Protein AF-A0A6B2UFM8-F1 (afdb_monomer)

Nearest PDB structures (foldseek):
  5or5-assembly1_A  TM=8.947E-01  e=9.496E-03  Escherichia coli K-12
  4lup-assembly2_C  TM=9.059E-01  e=2.295E-02  Escherichia coli
  2o7g-assembly1_A  TM=8.785E-01  e=3.769E-02  Mycobacterium tuberculosis H37Rv
  2mao-assembly1_A  TM=8.375E-01  e=2.295E-02  Escherichia coli DH1
  1or7-assembly3_B  TM=9.013E-01  e=4.966E-02  Escherichia coli

Structure (mmCIF, N/CA/C/O backbone):
data_AF-A0A6B2UFM8-F1
#
_entry.id   AF-A0A6B2UFM8-F1
#
loop_
_atom_site.group_PDB
_atom_site.id
_atom_site.type_symbol
_atom_site.label_atom_id
_atom_site.label_alt_id
_atom_site.label_comp_id
_atom_site.label_asym_id
_atom_site.label_entity_id
_atom_site.label_seq_id
_atom_site.pdbx_PDB_ins_code
_atom_site.Cartn_x
_atom_site.Cartn_y
_atom_site.Cartn_z
_atom_site.occupancy
_atom_site.B_iso_or_equiv
_atom_site.auth_seq_id
_atom_site.auth_comp_id
_atom_site.auth_asym_id
_atom_site.auth_atom_id
_atom_site.pdbx_PDB_model_num
ATOM 1 N N . MET A 1 1 ? 5.184 27.391 -40.761 1.00 40.03 1 MET A N 1
ATOM 2 C CA . MET A 1 1 ? 5.802 26.076 -41.014 1.00 40.03 1 MET A CA 1
ATOM 3 C C . MET A 1 1 ? 5.712 25.299 -39.711 1.00 40.03 1 MET A C 1
ATOM 5 O O . MET A 1 1 ? 6.249 25.765 -38.722 1.00 40.03 1 MET A O 1
ATOM 9 N N . THR A 1 2 ? 4.864 24.270 -39.735 1.00 47.47 2 THR A N 1
ATOM 10 C CA . THR A 1 2 ? 4.560 23.199 -38.765 1.00 47.47 2 THR A CA 1
ATOM 11 C C . THR A 1 2 ? 4.741 23.470 -37.266 1.00 47.47 2 THR A C 1
ATOM 13 O O . THR A 1 2 ? 5.837 23.387 -36.728 1.00 47.47 2 THR A O 1
ATOM 16 N N . VAL A 1 3 ? 3.609 23.696 -36.590 1.00 54.75 3 VAL A N 1
ATOM 17 C CA . VAL A 1 3 ? 3.446 23.382 -35.165 1.00 54.75 3 VAL A CA 1
ATOM 18 C C . VAL A 1 3 ? 3.496 21.862 -35.009 1.00 54.75 3 VAL A C 1
ATOM 20 O O . VAL A 1 3 ? 2.711 21.152 -35.638 1.00 54.75 3 VAL A O 1
ATOM 23 N N . GLU A 1 4 ? 4.436 21.349 -34.221 1.00 47.94 4 GLU A N 1
ATOM 24 C CA . GLU A 1 4 ? 4.405 19.945 -33.818 1.00 47.94 4 GLU A CA 1
ATOM 25 C C . GLU A 1 4 ? 3.215 19.740 -32.870 1.00 47.94 4 GLU A C 1
ATOM 27 O O . GLU A 1 4 ? 3.062 20.506 -31.913 1.00 47.94 4 GLU A O 1
ATOM 32 N N . PRO A 1 5 ? 2.330 18.760 -33.112 1.00 55.25 5 PRO A N 1
ATOM 33 C CA . PRO A 1 5 ? 1.299 18.446 -32.140 1.00 55.25 5 PRO A CA 1
ATOM 34 C C . PRO A 1 5 ? 1.965 17.826 -30.899 1.00 55.25 5 PRO A C 1
ATOM 36 O O . PRO A 1 5 ? 2.825 16.953 -31.054 1.00 55.25 5 PRO A O 1
ATOM 39 N N . PRO A 1 6 ? 1.566 18.190 -29.665 1.00 52.03 6 PRO A N 1
ATOM 40 C CA . PRO A 1 6 ? 1.902 17.388 -28.501 1.00 52.03 6 PRO A CA 1
ATOM 41 C C . PRO A 1 6 ? 1.181 16.048 -28.657 1.00 52.03 6 PRO A C 1
ATOM 43 O O . PRO A 1 6 ? -0.024 15.930 -28.432 1.00 52.03 6 PRO A O 1
ATOM 46 N N . GLY A 1 7 ? 1.917 15.039 -29.118 1.00 49.53 7 GLY A N 1
ATOM 47 C CA . GLY A 1 7 ? 1.444 13.668 -29.163 1.00 49.53 7 GLY A CA 1
ATOM 48 C C . GLY A 1 7 ? 1.155 13.198 -27.745 1.00 49.53 7 GLY A C 1
ATOM 49 O O . GLY A 1 7 ? 2.061 12.776 -27.031 1.00 49.53 7 GLY A O 1
ATOM 50 N N . VAL A 1 8 ? -0.116 13.284 -27.353 1.00 52.19 8 VAL A N 1
ATOM 51 C CA . VAL A 1 8 ? -0.754 12.422 -26.356 1.00 52.19 8 VAL A CA 1
ATOM 52 C C . VAL A 1 8 ? -0.179 11.015 -26.521 1.00 52.19 8 VAL A C 1
ATOM 54 O O . VAL A 1 8 ? -0.474 10.329 -27.495 1.00 52.19 8 VAL A O 1
ATOM 57 N N . ARG A 1 9 ? 0.670 10.589 -25.583 1.00 52.53 9 ARG A N 1
ATOM 58 C CA . ARG A 1 9 ? 1.048 9.175 -25.432 1.00 52.53 9 ARG A CA 1
ATOM 59 C C . ARG A 1 9 ? 0.176 8.454 -24.403 1.00 52.53 9 ARG A C 1
ATOM 61 O O . ARG A 1 9 ? 0.471 7.329 -24.031 1.00 52.53 9 ARG A O 1
ATOM 68 N N . THR A 1 10 ? -0.915 9.073 -23.963 1.00 55.03 10 THR A N 1
ATOM 69 C CA . THR A 1 10 ? -1.684 8.625 -22.793 1.00 55.03 10 THR A CA 1
ATOM 70 C C . THR A 1 10 ? -3.015 7.964 -23.145 1.00 55.03 10 THR A C 1
ATOM 72 O O . THR A 1 10 ? -4.009 8.193 -22.465 1.00 55.03 10 THR A O 1
ATOM 75 N N . ARG A 1 11 ? -3.093 7.205 -24.247 1.00 50.91 11 ARG A N 1
ATOM 76 C CA . ARG A 1 11 ? -4.334 6.474 -24.579 1.00 50.91 11 ARG A CA 1
ATOM 77 C C . ARG A 1 11 ? -4.184 4.997 -24.962 1.00 50.91 11 ARG A C 1
ATOM 79 O O . ARG A 1 11 ? -5.206 4.335 -25.038 1.00 50.91 11 ARG A O 1
ATOM 86 N N . ASP A 1 12 ? -2.965 4.465 -25.106 1.00 41.38 12 ASP A N 1
ATOM 87 C CA . ASP A 1 12 ? -2.734 3.045 -25.461 1.00 41.38 12 ASP A CA 1
ATOM 88 C C . ASP A 1 12 ? -1.780 2.285 -24.512 1.00 41.38 12 ASP A C 1
ATOM 90 O O . ASP A 1 12 ? -1.623 1.073 -24.640 1.00 41.38 12 ASP A O 1
ATOM 94 N N . ALA A 1 13 ? -1.158 2.952 -23.528 1.00 45.75 13 ALA A N 1
ATOM 95 C CA . ALA A 1 13 ? -0.370 2.271 -22.487 1.00 45.75 13 ALA A CA 1
ATOM 96 C C . ALA A 1 13 ? -1.259 1.618 -21.403 1.00 45.75 13 ALA A C 1
ATOM 98 O O . ALA A 1 13 ? -0.808 0.727 -20.690 1.00 45.75 13 ALA A O 1
ATOM 99 N N . ASP A 1 14 ? -2.535 2.018 -21.336 1.00 44.75 14 ASP A N 1
ATOM 100 C CA . ASP A 1 14 ? -3.575 1.551 -20.408 1.00 44.75 14 ASP A CA 1
ATOM 101 C C . ASP A 1 14 ? -4.260 0.253 -20.865 1.00 44.75 14 ASP A C 1
ATOM 103 O O . ASP A 1 14 ? -5.472 0.065 -20.745 1.00 44.75 14 ASP A O 1
ATOM 107 N N . ARG A 1 15 ? -3.479 -0.716 -21.339 1.00 54.88 15 ARG A N 1
ATOM 108 C CA . ARG A 1 15 ? -3.833 -2.105 -21.034 1.00 54.88 15 ARG A CA 1
ATOM 109 C C . ARG A 1 15 ? -3.414 -2.286 -19.575 1.00 54.88 15 ARG A C 1
ATOM 111 O O . ARG A 1 15 ? -2.269 -2.647 -19.344 1.00 54.88 15 ARG A O 1
ATOM 118 N N . GLU A 1 16 ? -4.294 -1.878 -18.650 1.00 70.25 16 GLU A N 1
ATOM 119 C CA . GLU A 1 16 ? -4.056 -1.680 -17.205 1.00 70.25 16 GLU A CA 1
ATOM 120 C C . GLU A 1 16 ? -2.852 -2.481 -16.686 1.00 70.25 16 GLU A C 1
ATOM 122 O O . GLU A 1 16 ? -2.930 -3.701 -16.530 1.00 70.25 16 GLU A O 1
ATOM 127 N N . GLU A 1 17 ? -1.719 -1.798 -16.470 1.00 87.38 17 GLU A N 1
ATOM 128 C CA . GLU A 1 17 ? -0.506 -2.423 -15.938 1.00 87.38 17 GLU A CA 1
ATOM 129 C C . GLU A 1 17 ? -0.869 -3.144 -14.637 1.00 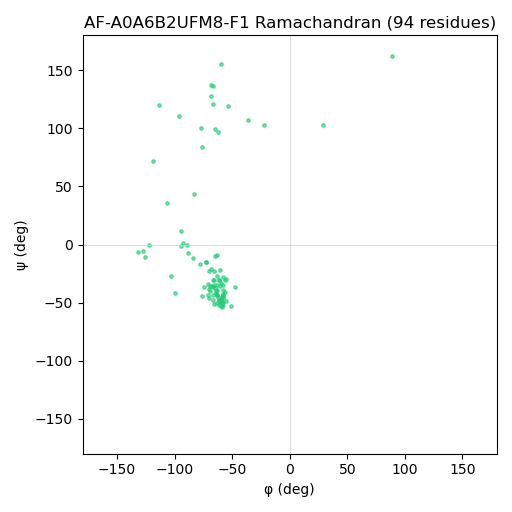87.38 17 GLU A C 1
ATOM 131 O O . GLU A 1 17 ? -1.363 -2.525 -13.683 1.00 87.38 17 GLU A O 1
ATOM 136 N N . THR A 1 18 ? -0.667 -4.461 -14.620 1.00 96.19 18 THR A N 1
ATOM 137 C CA . THR A 1 18 ? -0.974 -5.292 -13.456 1.00 96.19 18 THR A CA 1
ATOM 138 C C . THR A 1 18 ? -0.167 -4.825 -12.255 1.00 96.19 18 THR A C 1
ATOM 140 O O . THR A 1 18 ? 0.921 -4.261 -12.393 1.00 96.19 18 THR A O 1
ATOM 143 N N . ASP A 1 19 ? -0.659 -5.101 -11.055 1.00 97.88 19 ASP A N 1
ATOM 144 C CA . ASP A 1 19 ? 0.074 -4.737 -9.847 1.00 97.88 19 ASP A CA 1
ATOM 145 C C . ASP A 1 19 ? 1.450 -5.410 -9.795 1.00 97.88 19 ASP A C 1
ATOM 147 O O . ASP A 1 19 ? 2.408 -4.806 -9.321 1.00 97.88 19 ASP A O 1
ATOM 151 N N . ALA A 1 20 ? 1.574 -6.629 -10.337 1.00 98.19 20 ALA A N 1
ATOM 152 C CA . ALA A 1 20 ? 2.857 -7.315 -10.476 1.00 98.19 20 ALA A CA 1
ATOM 153 C C . ALA A 1 20 ? 3.865 -6.511 -11.301 1.00 98.19 20 ALA A C 1
ATOM 155 O O . ALA A 1 20 ? 5.011 -6.377 -10.883 1.00 98.19 20 ALA A O 1
ATOM 156 N N . GLN A 1 21 ? 3.443 -5.964 -12.443 1.00 98.19 21 GLN A N 1
ATOM 157 C CA . GLN A 1 21 ? 4.304 -5.168 -13.320 1.00 98.19 21 GLN A CA 1
ATOM 158 C C . GLN A 1 21 ? 4.728 -3.860 -12.647 1.00 98.19 21 GLN A C 1
ATOM 160 O O . GLN A 1 21 ? 5.912 -3.521 -12.661 1.00 98.19 21 GLN A O 1
ATOM 165 N N . VAL A 1 22 ? 3.798 -3.174 -11.973 1.00 98.12 22 VAL A N 1
ATOM 166 C CA . VAL A 1 22 ? 4.132 -1.983 -11.179 1.00 98.12 22 VAL A CA 1
ATOM 167 C C . VAL A 1 22 ? 5.140 -2.336 -10.078 1.00 98.12 22 VAL A C 1
ATOM 169 O O . VAL A 1 22 ? 6.148 -1.650 -9.903 1.00 98.12 22 VAL A O 1
ATOM 172 N N . ILE A 1 23 ? 4.903 -3.426 -9.342 1.00 98.44 23 ILE A N 1
ATOM 173 C CA . ILE A 1 23 ? 5.781 -3.881 -8.258 1.00 98.44 23 ILE A CA 1
ATOM 174 C C . ILE A 1 23 ? 7.165 -4.259 -8.790 1.00 98.44 23 ILE A C 1
ATOM 176 O O . 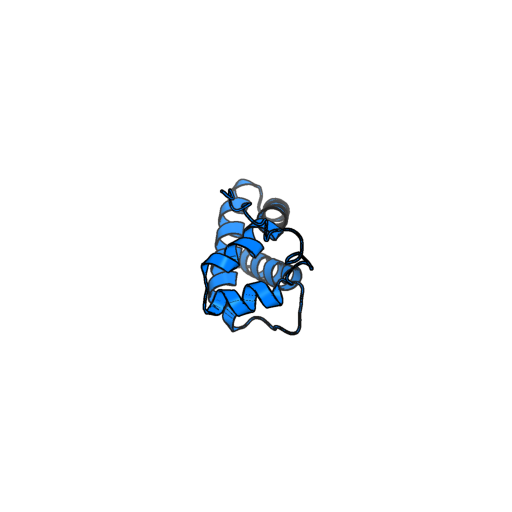ILE A 1 23 ? 8.163 -3.890 -8.170 1.00 98.44 23 ILE A O 1
ATOM 180 N N . GLU A 1 24 ? 7.241 -4.969 -9.915 1.00 98.50 24 GLU A N 1
ATOM 181 C CA . GLU A 1 24 ? 8.499 -5.340 -10.559 1.00 98.50 24 GLU A CA 1
ATOM 182 C C . GLU A 1 24 ? 9.318 -4.104 -10.913 1.00 98.50 24 GLU A C 1
ATOM 184 O O . GLU A 1 24 ? 10.451 -3.981 -10.452 1.00 98.50 24 GLU A O 1
ATOM 189 N N . ARG A 1 25 ? 8.727 -3.156 -11.645 1.00 98.19 25 ARG A N 1
ATOM 190 C CA . ARG A 1 25 ? 9.422 -1.934 -12.063 1.00 98.19 25 ARG A CA 1
ATOM 191 C C . ARG A 1 25 ? 9.792 -1.046 -10.883 1.00 98.19 25 ARG A C 1
ATOM 193 O O . ARG A 1 25 ? 10.879 -0.479 -10.860 1.00 98.19 25 ARG A O 1
ATOM 200 N N . SER A 1 26 ? 8.956 -1.009 -9.842 1.00 98.38 26 SER A N 1
ATOM 201 C CA . SER A 1 26 ? 9.237 -0.236 -8.626 1.00 98.38 26 SER A CA 1
ATOM 202 C C . SER A 1 26 ? 10.471 -0.695 -7.838 1.00 98.38 26 SER A C 1
ATOM 204 O O . SER A 1 26 ? 10.891 -0.043 -6.877 1.00 98.38 26 SER A O 1
ATOM 206 N N . ARG A 1 27 ? 11.068 -1.837 -8.197 1.00 98.06 27 ARG A N 1
ATOM 207 C CA . ARG A 1 27 ? 12.358 -2.275 -7.649 1.00 98.06 27 ARG A C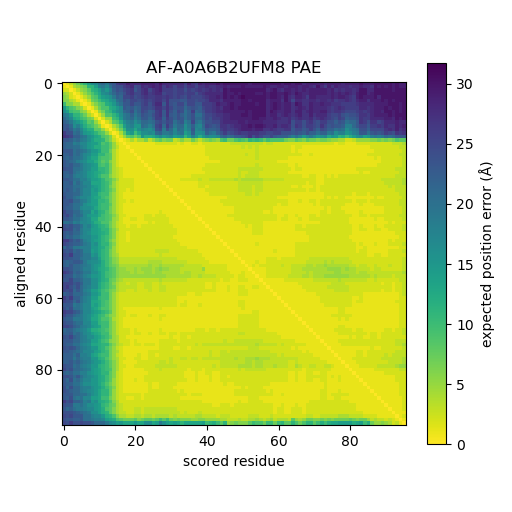A 1
ATOM 208 C C . ARG A 1 27 ? 13.477 -1.314 -8.044 1.00 98.06 27 ARG A C 1
ATOM 210 O O . ARG A 1 27 ? 14.267 -0.966 -7.169 1.00 98.06 27 ARG A O 1
ATOM 217 N N . ASP A 1 28 ? 13.463 -0.858 -9.294 1.00 98.31 28 ASP A N 1
ATOM 218 C CA . ASP A 1 28 ? 14.454 0.052 -9.879 1.00 98.31 28 ASP A CA 1
ATOM 219 C C . ASP A 1 28 ? 13.936 1.497 -9.999 1.00 98.31 28 ASP A C 1
ATOM 221 O O . ASP A 1 28 ? 14.724 2.436 -9.917 1.00 98.31 28 ASP A O 1
ATOM 225 N N . GLU A 1 29 ? 12.616 1.678 -10.116 1.00 98.25 29 GLU A N 1
ATOM 226 C CA . GLU A 1 29 ? 11.911 2.969 -10.208 1.00 98.25 29 GLU A CA 1
ATOM 227 C C . GLU A 1 29 ? 10.937 3.147 -9.011 1.00 98.25 29 GLU A C 1
ATOM 229 O O . GLU A 1 29 ? 9.719 3.002 -9.175 1.00 98.25 29 GLU A O 1
ATOM 234 N N . PRO A 1 30 ? 11.425 3.389 -7.774 1.00 97.94 30 PRO A N 1
ATOM 235 C CA . PRO A 1 30 ? 10.622 3.395 -6.544 1.00 97.94 30 PRO A CA 1
ATOM 236 C C . PRO A 1 30 ? 9.307 4.180 -6.587 1.00 97.94 30 PRO A C 1
ATOM 238 O O . PRO A 1 30 ? 8.315 3.759 -5.991 1.00 97.94 30 PRO A O 1
ATOM 241 N N . GLU A 1 31 ? 9.297 5.309 -7.287 1.00 97.75 31 GLU A N 1
ATOM 242 C CA . GLU A 1 31 ? 8.151 6.194 -7.474 1.00 97.75 31 GLU A CA 1
ATOM 243 C C . GLU A 1 31 ? 6.946 5.500 -8.120 1.00 97.75 31 GLU A C 1
ATOM 245 O O . GLU A 1 31 ? 5.808 5.857 -7.820 1.00 97.75 31 GLU A O 1
ATOM 250 N N . LEU A 1 32 ? 7.161 4.460 -8.934 1.00 97.69 32 LEU A N 1
ATOM 251 C CA . LEU A 1 32 ? 6.073 3.713 -9.570 1.00 97.69 32 LEU A CA 1
ATOM 252 C C . LEU A 1 32 ? 5.207 2.968 -8.555 1.00 97.69 32 LEU A C 1
ATOM 254 O O . LEU A 1 32 ? 4.031 2.720 -8.814 1.00 97.69 32 LEU A O 1
ATOM 258 N N . PHE A 1 33 ? 5.739 2.670 -7.365 1.00 98.38 33 PHE A N 1
ATOM 259 C CA . PHE A 1 33 ? 4.955 2.060 -6.293 1.00 98.38 33 PHE A CA 1
ATOM 260 C C . PHE A 1 33 ? 3.770 2.939 -5.854 1.00 98.38 33 PHE A C 1
ATOM 262 O O . PHE A 1 33 ? 2.790 2.411 -5.328 1.00 98.38 33 PHE A O 1
ATOM 269 N N . ALA A 1 34 ? 3.810 4.256 -6.102 1.00 97.25 34 ALA A N 1
ATOM 270 C CA . ALA A 1 34 ? 2.702 5.163 -5.803 1.00 97.25 34 ALA A CA 1
ATOM 271 C C . ALA A 1 34 ? 1.389 4.737 -6.484 1.00 97.25 34 ALA A C 1
ATOM 273 O O . ALA A 1 34 ? 0.327 4.885 -5.887 1.00 97.25 34 ALA A O 1
ATOM 274 N N . ALA A 1 35 ? 1.448 4.085 -7.652 1.00 97.25 35 ALA A N 1
ATOM 275 C CA . ALA A 1 35 ? 0.247 3.569 -8.305 1.00 97.25 35 ALA A CA 1
ATOM 276 C C . ALA A 1 35 ? -0.487 2.512 -7.452 1.00 97.25 35 ALA A C 1
ATOM 278 O O . ALA A 1 35 ? -1.714 2.440 -7.496 1.00 97.25 35 ALA A O 1
ATOM 279 N N . LEU A 1 36 ? 0.217 1.722 -6.627 1.00 97.94 36 LEU A N 1
ATOM 280 C CA . LEU A 1 36 ? -0.432 0.811 -5.670 1.00 97.94 36 LEU A CA 1
ATOM 281 C C . LEU A 1 36 ? -1.111 1.577 -4.539 1.00 97.94 36 LEU A C 1
ATOM 283 O O . LEU A 1 36 ? -2.179 1.170 -4.081 1.00 97.94 36 LEU A O 1
ATOM 287 N N . PHE A 1 37 ? -0.489 2.661 -4.073 1.00 97.69 37 PHE A N 1
ATOM 288 C CA . PHE A 1 37 ? -1.090 3.522 -3.064 1.00 97.69 37 PHE A CA 1
ATOM 289 C C . PHE A 1 37 ? -2.394 4.121 -3.595 1.00 97.69 37 PHE A C 1
ATOM 291 O O . PHE A 1 37 ? -3.442 3.908 -2.990 1.00 97.69 37 PHE A O 1
ATOM 298 N N . ASP A 1 38 ? -2.362 4.743 -4.774 1.00 97.00 38 ASP A N 1
ATOM 299 C CA . ASP A 1 38 ? -3.539 5.347 -5.405 1.00 97.00 38 ASP A CA 1
ATOM 300 C C . ASP A 1 38 ? -4.671 4.328 -5.628 1.00 97.00 38 ASP A C 1
ATOM 302 O O . ASP A 1 38 ? -5.843 4.625 -5.389 1.00 97.00 38 ASP A O 1
ATOM 306 N N . ARG A 1 39 ? -4.334 3.093 -6.029 1.00 97.44 39 ARG A N 1
ATOM 307 C CA . ARG A 1 39 ? -5.314 2.011 -6.243 1.00 97.44 39 ARG A CA 1
ATOM 308 C C . ARG A 1 39 ? -5.946 1.494 -4.945 1.00 97.44 39 ARG A C 1
ATOM 310 O O . ARG A 1 39 ? -7.114 1.100 -4.956 1.00 97.44 39 ARG A O 1
ATOM 317 N N . TYR A 1 40 ? -5.198 1.441 -3.837 1.00 98.44 40 TYR A N 1
ATOM 318 C CA . TYR A 1 40 ? -5.590 0.637 -2.668 1.00 98.44 40 TYR A CA 1
ATOM 319 C C . TYR A 1 40 ? -5.673 1.372 -1.326 1.00 98.44 40 TYR A C 1
ATOM 321 O O . TYR A 1 40 ? -6.227 0.786 -0.389 1.00 98.44 40 TYR A O 1
ATOM 329 N N . ALA A 1 41 ? -5.196 2.615 -1.208 1.00 97.81 41 ALA A N 1
ATOM 330 C CA . ALA A 1 41 ? -5.192 3.384 0.042 1.00 97.81 41 ALA A CA 1
ATOM 331 C C . ALA A 1 41 ? -6.574 3.402 0.708 1.00 97.81 41 ALA A C 1
ATOM 333 O O . ALA A 1 41 ? -6.741 2.922 1.829 1.00 97.81 41 ALA A O 1
ATOM 334 N N . ASP A 1 42 ? -7.601 3.793 -0.043 1.00 98.25 42 ASP A N 1
ATOM 335 C CA . ASP A 1 42 ? -8.994 3.801 0.406 1.00 98.25 42 ASP A CA 1
ATOM 336 C C . ASP A 1 42 ? -9.490 2.433 0.895 1.00 98.25 42 ASP A C 1
ATOM 338 O O . ASP A 1 42 ? -10.250 2.327 1.862 1.00 98.25 42 ASP A O 1
ATOM 342 N N . ALA A 1 43 ? -9.122 1.355 0.201 1.00 98.38 43 ALA A N 1
ATOM 343 C CA . ALA A 1 43 ? -9.571 0.011 0.543 1.00 98.38 43 ALA A CA 1
ATOM 344 C C . ALA A 1 43 ? -8.919 -0.483 1.841 1.00 98.38 43 ALA A C 1
ATOM 346 O O . ALA A 1 43 ? -9.618 -1.035 2.697 1.00 98.38 43 ALA A O 1
ATOM 347 N N . VAL A 1 44 ? -7.615 -0.245 1.996 1.00 98.44 44 VAL A N 1
ATOM 348 C CA . VAL A 1 44 ? -6.840 -0.577 3.197 1.00 98.44 44 VAL A CA 1
ATOM 349 C C . VAL A 1 44 ? -7.306 0.267 4.383 1.00 98.44 44 VAL A C 1
ATOM 351 O O . VAL A 1 44 ? -7.638 -0.293 5.426 1.00 98.44 44 VAL A O 1
ATOM 354 N N . HIS A 1 45 ? -7.447 1.583 4.210 1.00 98.56 45 HIS A N 1
ATOM 355 C CA . HIS A 1 45 ? -7.942 2.489 5.246 1.00 98.56 45 HIS A CA 1
ATOM 356 C C . HIS A 1 45 ? -9.337 2.080 5.733 1.00 98.56 45 HIS A C 1
ATOM 358 O O . HIS A 1 45 ? -9.571 1.891 6.925 1.00 98.56 45 HIS A O 1
ATOM 364 N N . ARG A 1 46 ? -10.281 1.833 4.812 1.00 98.25 46 ARG A N 1
ATOM 365 C CA . ARG A 1 46 ? -11.635 1.373 5.168 1.00 98.25 46 ARG A CA 1
ATOM 366 C C . ARG A 1 46 ? -11.651 0.002 5.847 1.00 98.25 46 ARG A C 1
ATOM 368 O O . ARG A 1 46 ? -12.610 -0.316 6.552 1.00 98.25 46 ARG A O 1
ATOM 375 N N . TYR A 1 47 ? -10.668 -0.853 5.589 1.00 97.75 47 TYR A N 1
ATOM 376 C CA . TYR A 1 47 ? -10.530 -2.140 6.268 1.00 97.75 47 TYR A CA 1
ATOM 377 C C . TYR A 1 47 ? -9.983 -1.971 7.687 1.00 97.75 47 TYR A C 1
ATOM 379 O O . TYR A 1 47 ? -10.537 -2.557 8.620 1.00 97.75 47 TYR A O 1
ATOM 387 N N . ALA A 1 48 ? -8.955 -1.137 7.840 1.00 97.50 48 ALA A N 1
ATOM 388 C CA . ALA A 1 48 ? -8.362 -0.758 9.115 1.00 97.50 48 ALA A CA 1
ATOM 389 C C . ALA A 1 48 ? -9.392 -0.092 10.039 1.00 97.50 48 ALA A C 1
ATOM 391 O O . ALA A 1 48 ? 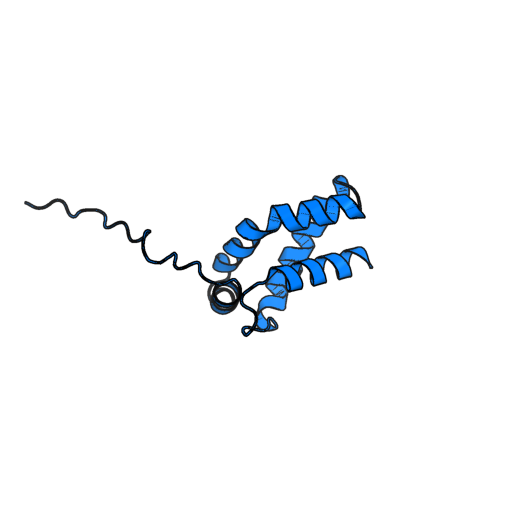-9.614 -0.562 11.153 1.00 97.50 48 ALA A O 1
ATOM 392 N N . ALA A 1 49 ? -10.122 0.905 9.529 1.00 97.94 49 ALA A N 1
ATOM 393 C CA . ALA A 1 49 ? -11.144 1.634 10.278 1.00 97.94 49 ALA A CA 1
ATOM 394 C C . ALA A 1 49 ? -12.252 0.724 10.821 1.00 97.94 49 ALA A C 1
ATOM 396 O O . ALA A 1 49 ? -12.754 0.934 11.922 1.00 97.94 49 ALA A O 1
ATOM 397 N N . ARG A 1 50 ? -12.613 -0.332 10.079 1.00 97.25 50 ARG A N 1
ATOM 398 C CA . ARG A 1 50 ? -13.595 -1.329 10.536 1.00 97.25 50 ARG A CA 1
ATOM 399 C C . ARG A 1 50 ? -13.087 -2.217 11.671 1.00 97.25 50 ARG A C 1
ATOM 401 O O . ARG A 1 50 ? -13.907 -2.824 12.348 1.00 97.25 50 ARG A O 1
ATOM 408 N N . ARG A 1 51 ? -11.770 -2.356 11.834 1.00 95.50 51 ARG A N 1
ATOM 409 C CA . ARG A 1 51 ? -11.149 -3.246 12.827 1.00 95.50 51 ARG A CA 1
ATOM 410 C C . ARG A 1 51 ? -10.700 -2.516 14.081 1.00 95.50 51 ARG A C 1
ATOM 412 O O . ARG A 1 51 ? -10.891 -3.048 15.165 1.00 95.50 51 ARG A O 1
ATOM 419 N N . LEU A 1 52 ? -10.114 -1.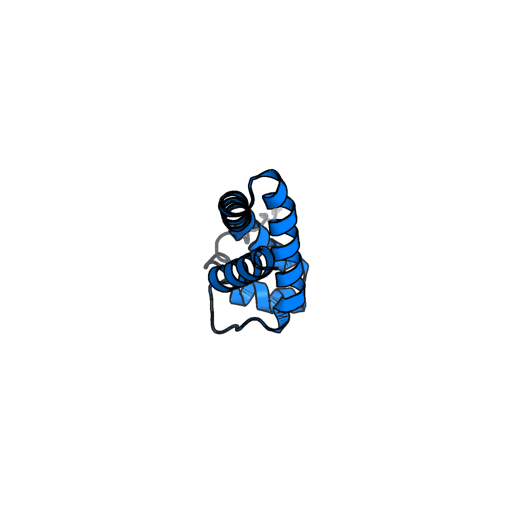333 13.921 1.00 95.44 52 LEU A N 1
ATOM 420 C CA . LEU A 1 52 ? -9.465 -0.590 15.005 1.00 95.44 52 LEU A CA 1
ATOM 421 C C . LEU A 1 52 ? -10.050 0.814 15.222 1.00 95.44 52 LEU A C 1
ATOM 423 O O . LEU A 1 52 ? -9.616 1.520 16.122 1.00 95.44 52 LEU A O 1
ATOM 427 N N . GLY A 1 53 ? -11.044 1.216 14.425 1.00 96.00 53 GLY A N 1
ATOM 428 C CA . GLY A 1 53 ? -11.596 2.569 14.443 1.00 96.00 53 GLY A CA 1
ATOM 429 C C . GLY A 1 53 ? -10.857 3.533 13.504 1.00 96.00 53 GLY A C 1
ATOM 430 O O . GLY A 1 53 ? -9.755 3.236 13.041 1.00 96.00 53 GLY A O 1
ATOM 431 N N . PRO A 1 54 ? -11.481 4.677 13.166 1.00 94.44 54 PRO A N 1
ATOM 432 C CA . PRO A 1 54 ? -10.949 5.627 12.186 1.00 94.44 54 PRO A CA 1
ATOM 433 C C . PRO A 1 54 ? -9.649 6.300 12.641 1.00 94.44 54 PRO A C 1
ATOM 435 O O . PRO A 1 54 ? -8.812 6.602 11.803 1.00 94.44 54 PRO A O 1
ATOM 438 N N . GLU A 1 55 ? -9.461 6.486 13.948 1.00 94.75 55 GLU A N 1
ATOM 439 C CA . GLU A 1 55 ? -8.282 7.146 14.528 1.00 94.75 55 GLU A CA 1
ATOM 440 C C . GLU A 1 55 ? -6.989 6.366 14.251 1.00 94.75 55 GLU A C 1
ATOM 442 O O . GLU A 1 55 ? -5.974 6.961 13.921 1.00 94.75 55 GLU A O 1
ATOM 447 N N . ALA A 1 56 ? -7.036 5.031 14.311 1.00 95.38 56 ALA A N 1
ATOM 448 C CA . ALA A 1 56 ? -5.882 4.168 14.042 1.00 95.38 56 ALA A CA 1
ATOM 449 C C . ALA A 1 56 ? -5.732 3.791 12.554 1.00 95.38 56 ALA A C 1
ATOM 451 O O . ALA A 1 56 ? -4.774 3.120 12.167 1.00 95.38 56 ALA A O 1
ATOM 452 N N . ALA A 1 57 ? -6.706 4.144 11.710 1.00 97.50 57 ALA A N 1
ATOM 453 C CA . ALA A 1 57 ? -6.777 3.642 10.342 1.00 97.50 57 ALA A CA 1
ATOM 454 C C . ALA A 1 57 ? -5.747 4.285 9.408 1.00 97.50 57 ALA A C 1
ATOM 456 O O . ALA A 1 57 ? -5.218 3.602 8.528 1.00 97.50 57 ALA A O 1
ATOM 457 N N . GLU A 1 58 ? -5.471 5.574 9.600 1.00 96.94 58 GLU A N 1
ATOM 458 C CA . GLU A 1 58 ? -4.495 6.329 8.813 1.00 96.94 58 GLU A CA 1
ATOM 459 C C . GLU A 1 58 ? -3.075 5.804 9.047 1.00 96.94 58 GLU A C 1
ATOM 461 O O . GLU A 1 58 ? -2.406 5.400 8.092 1.00 96.94 58 GLU A O 1
ATOM 466 N N . ASP A 1 59 ? -2.672 5.688 10.314 1.00 97.12 59 ASP A N 1
ATOM 467 C CA . ASP A 1 59 ? -1.366 5.149 10.703 1.00 97.12 59 ASP A CA 1
ATOM 468 C C . ASP A 1 59 ? -1.175 3.715 10.198 1.00 97.12 59 ASP A C 1
ATOM 470 O O . ASP A 1 59 ? -0.154 3.384 9.592 1.00 97.12 59 ASP A O 1
ATOM 474 N N . LEU A 1 60 ? -2.190 2.859 10.362 1.00 98.00 60 LEU A N 1
ATOM 475 C CA . LEU A 1 60 ? -2.106 1.469 9.921 1.00 98.00 60 LEU A CA 1
ATOM 476 C C . LEU A 1 60 ? -2.038 1.339 8.392 1.00 98.00 60 LEU A C 1
ATOM 478 O O . LEU A 1 60 ? -1.365 0.446 7.862 1.00 98.00 60 LEU A O 1
ATOM 482 N N . MET A 1 61 ? -2.740 2.207 7.662 1.00 98.31 61 MET A N 1
ATOM 483 C CA . MET A 1 61 ? -2.622 2.283 6.209 1.00 98.31 61 MET A CA 1
ATOM 484 C C . MET A 1 61 ? -1.196 2.687 5.820 1.00 98.31 61 MET A C 1
ATOM 486 O O . MET A 1 61 ? -0.574 1.989 5.015 1.00 98.31 61 MET A O 1
ATOM 490 N N . ALA A 1 62 ? -0.654 3.753 6.414 1.00 98.25 62 ALA A N 1
ATOM 491 C CA . ALA A 1 62 ? 0.706 4.210 6.143 1.00 98.25 62 ALA A CA 1
ATOM 492 C C . ALA A 1 62 ? 1.748 3.114 6.437 1.00 98.25 62 ALA A C 1
ATOM 494 O O . ALA A 1 62 ? 2.631 2.850 5.612 1.00 98.25 62 ALA A O 1
ATOM 495 N N . GLU A 1 63 ? 1.611 2.403 7.559 1.00 98.50 63 GLU A N 1
ATOM 496 C CA . GLU A 1 63 ? 2.493 1.290 7.918 1.00 98.50 63 GLU A CA 1
ATOM 497 C C . GLU A 1 63 ? 2.337 0.096 6.964 1.00 98.50 63 GLU A C 1
ATOM 499 O O . GLU A 1 63 ? 3.332 -0.539 6.596 1.00 98.50 63 GLU A O 1
ATOM 504 N N . THR A 1 64 ? 1.117 -0.185 6.492 1.00 98.69 64 THR A N 1
ATOM 505 C CA . THR A 1 64 ? 0.868 -1.221 5.478 1.00 98.69 64 THR A CA 1
ATOM 506 C C . THR A 1 64 ? 1.661 -0.928 4.207 1.00 98.69 64 THR A C 1
ATOM 508 O O . THR A 1 64 ? 2.401 -1.796 3.742 1.00 98.69 64 THR A O 1
ATOM 511 N N . PHE A 1 65 ? 1.546 0.283 3.652 1.00 98.69 65 PHE A N 1
ATOM 512 C CA . PHE A 1 65 ? 2.242 0.635 2.410 1.00 98.69 65 PHE A CA 1
ATOM 513 C C . PHE A 1 65 ? 3.751 0.773 2.600 1.00 98.69 65 PHE A C 1
ATOM 515 O O . PHE A 1 65 ? 4.503 0.347 1.726 1.00 98.69 65 PHE A O 1
ATOM 522 N N . THR A 1 66 ? 4.208 1.253 3.758 1.00 98.75 66 THR A N 1
ATOM 523 C CA . THR A 1 66 ?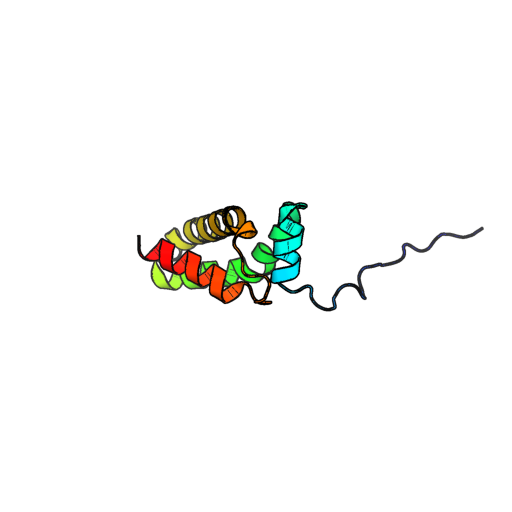 5.638 1.265 4.106 1.00 98.75 66 THR A CA 1
ATOM 524 C C . THR A 1 66 ? 6.200 -0.157 4.142 1.00 98.75 66 THR A C 1
ATOM 526 O O . THR A 1 66 ? 7.226 -0.451 3.524 1.00 98.75 66 THR A O 1
ATOM 529 N N . THR A 1 67 ? 5.496 -1.076 4.808 1.00 98.69 67 THR A N 1
ATOM 530 C CA . THR A 1 67 ? 5.875 -2.492 4.891 1.00 98.69 67 THR A CA 1
ATOM 531 C C . THR A 1 67 ? 5.858 -3.154 3.515 1.00 98.69 67 THR A C 1
ATOM 533 O O . THR A 1 67 ? 6.775 -3.901 3.171 1.00 98.69 67 THR A O 1
ATOM 536 N N . ALA A 1 68 ? 4.828 -2.883 2.712 1.00 98.62 68 ALA A N 1
ATOM 537 C CA . ALA A 1 68 ? 4.707 -3.400 1.357 1.00 98.62 68 ALA A CA 1
ATOM 538 C C . ALA A 1 68 ? 5.865 -2.907 0.478 1.00 98.62 68 ALA A C 1
ATOM 540 O O . ALA A 1 68 ? 6.558 -3.719 -0.133 1.00 98.62 68 ALA A O 1
ATOM 541 N N . PHE A 1 69 ? 6.163 -1.608 0.499 1.00 98.69 69 PHE A N 1
ATOM 542 C CA . PHE A 1 69 ? 7.273 -1.028 -0.250 1.00 98.69 69 PHE A CA 1
ATOM 543 C C . PHE A 1 69 ? 8.620 -1.666 0.124 1.00 98.69 69 PHE A C 1
ATOM 545 O O . PHE A 1 69 ? 9.390 -2.049 -0.758 1.00 98.69 69 PHE A O 1
ATOM 552 N N . GLN A 1 70 ? 8.896 -1.865 1.416 1.00 98.56 70 GLN A N 1
ATOM 553 C CA . GLN A 1 70 ? 10.114 -2.546 1.878 1.00 98.56 70 GLN A CA 1
ATOM 554 C C . GLN A 1 70 ? 10.186 -4.008 1.411 1.00 98.56 70 GLN A C 1
ATOM 556 O O . GLN A 1 70 ? 11.262 -4.523 1.113 1.00 98.56 70 GLN A O 1
ATOM 561 N N . ARG A 1 71 ? 9.037 -4.687 1.325 1.00 98.31 71 ARG A N 1
ATOM 562 C CA . ARG A 1 71 ? 8.934 -6.106 0.954 1.00 98.31 71 ARG A CA 1
ATOM 563 C C . ARG A 1 71 ? 8.706 -6.347 -0.537 1.00 98.31 71 ARG A C 1
ATOM 565 O O . ARG A 1 71 ? 8.621 -7.508 -0.932 1.00 98.31 71 ARG A O 1
ATOM 572 N N . ARG A 1 72 ? 8.646 -5.314 -1.380 1.00 98.44 72 ARG A N 1
ATOM 573 C CA . ARG A 1 72 ? 8.312 -5.426 -2.817 1.00 98.44 72 ARG A CA 1
ATOM 574 C C . ARG A 1 72 ? 9.206 -6.396 -3.606 1.00 98.44 72 ARG A C 1
ATOM 576 O O . ARG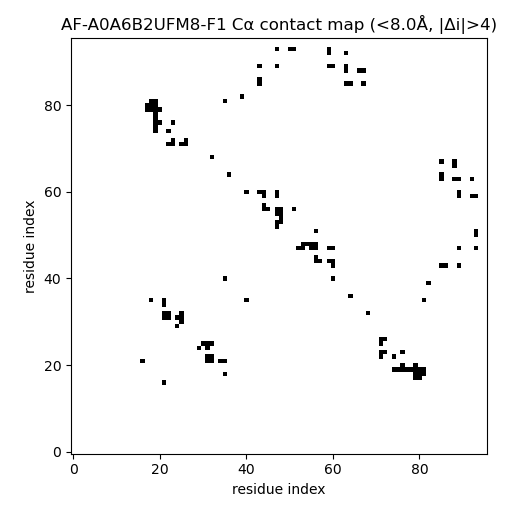 A 1 72 ? 8.746 -7.063 -4.530 1.00 98.44 72 ARG A O 1
ATOM 583 N N . HIS A 1 73 ? 10.464 -6.568 -3.194 1.00 98.12 73 HIS A N 1
ATOM 584 C CA . HIS A 1 73 ? 11.378 -7.552 -3.793 1.00 98.12 73 HIS A CA 1
ATOM 585 C C . HIS A 1 73 ? 10.979 -9.014 -3.521 1.00 98.12 73 HIS A C 1
ATOM 587 O O . HIS A 1 73 ? 11.372 -9.898 -4.272 1.00 98.12 73 HIS A O 1
ATOM 593 N N . SER A 1 74 ? 10.181 -9.270 -2.480 1.00 97.12 74 SER A N 1
ATOM 594 C CA . SER A 1 74 ? 9.670 -10.602 -2.120 1.00 97.12 74 SER A CA 1
ATOM 595 C C . SER A 1 74 ? 8.286 -10.915 -2.697 1.00 97.12 74 SER A C 1
ATOM 597 O O . SER A 1 74 ? 7.756 -11.998 -2.456 1.00 97.12 74 SER A O 1
ATOM 599 N N . TYR A 1 75 ? 7.680 -9.975 -3.427 1.00 98.19 75 TYR A N 1
ATOM 600 C CA . TYR A 1 75 ? 6.374 -10.186 -4.039 1.00 98.19 75 TYR A CA 1
ATOM 601 C C . TYR A 1 75 ? 6.439 -11.256 -5.138 1.00 98.19 75 TYR A C 1
ATOM 603 O O . TYR A 1 75 ? 7.355 -11.267 -5.965 1.00 98.19 75 TYR A O 1
ATOM 611 N N . ASP A 1 76 ? 5.445 -12.142 -5.139 1.00 97.69 76 ASP A N 1
ATOM 612 C CA . ASP A 1 76 ? 5.260 -13.196 -6.133 1.00 97.69 76 ASP A CA 1
ATOM 613 C C . ASP A 1 76 ? 4.672 -12.605 -7.422 1.00 97.69 76 ASP A C 1
ATOM 615 O O . ASP A 1 76 ? 3.467 -12.378 -7.519 1.00 97.69 76 ASP A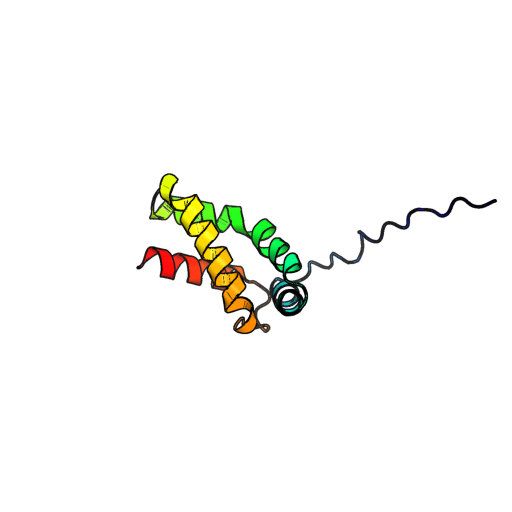 O 1
ATOM 619 N N . LEU A 1 77 ? 5.533 -12.376 -8.417 1.00 97.56 77 LEU A N 1
ATOM 620 C CA . LEU A 1 77 ? 5.171 -11.764 -9.702 1.00 97.56 77 LEU A CA 1
ATOM 621 C C . LEU A 1 77 ? 4.209 -12.611 -10.552 1.00 97.56 77 LEU A C 1
ATOM 623 O O . LEU A 1 77 ? 3.676 -12.109 -11.537 1.00 97.56 77 LEU A O 1
ATOM 627 N N . SER A 1 78 ? 3.940 -13.871 -10.182 1.00 97.00 78 SER A N 1
ATOM 628 C CA . SER A 1 78 ? 2.887 -14.661 -10.835 1.00 97.00 78 SER A CA 1
ATOM 629 C C . SER A 1 78 ? 1.473 -14.196 -10.460 1.00 97.00 78 SER A C 1
ATOM 631 O O . SER A 1 78 ? 0.499 -14.552 -11.128 1.00 97.00 78 SER A O 1
ATOM 633 N N . ARG A 1 79 ? 1.340 -13.383 -9.404 1.00 95.38 79 ARG A N 1
ATOM 634 C CA . ARG A 1 79 ? 0.073 -12.814 -8.942 1.00 95.38 79 ARG A CA 1
ATOM 635 C C . ARG A 1 79 ? -0.083 -11.415 -9.511 1.00 95.38 79 ARG A C 1
ATOM 637 O O . ARG A 1 79 ? 0.608 -10.508 -9.087 1.00 95.38 79 ARG A O 1
ATOM 644 N N . GLY A 1 80 ? -1.015 -11.226 -10.441 1.00 95.94 80 GLY A N 1
ATOM 645 C CA . GLY A 1 80 ? -1.256 -9.910 -11.049 1.00 95.94 80 GLY A CA 1
ATOM 646 C C . GLY A 1 80 ? -1.953 -8.888 -10.139 1.00 95.94 80 GLY A C 1
ATOM 647 O O . GLY A 1 80 ? -1.944 -7.706 -10.466 1.00 95.94 80 GLY A O 1
ATOM 648 N N . ASP A 1 81 ? -2.552 -9.333 -9.029 1.00 97.06 81 ASP A N 1
ATOM 649 C CA . ASP A 1 81 ? -3.306 -8.512 -8.070 1.00 97.06 81 ASP A CA 1
ATOM 650 C C . ASP A 1 81 ? -2.576 -8.470 -6.714 1.00 97.06 81 ASP A C 1
ATOM 652 O O . ASP A 1 81 ? -2.341 -9.503 -6.069 1.00 97.06 81 ASP A O 1
ATOM 656 N N . ALA A 1 82 ? -2.206 -7.272 -6.262 1.00 97.81 82 ALA A N 1
ATOM 657 C CA . ALA A 1 82 ? -1.527 -7.041 -4.989 1.00 97.81 82 ALA A CA 1
ATOM 658 C C . ALA A 1 82 ? -2.487 -6.952 -3.802 1.00 97.81 82 ALA A C 1
ATOM 660 O O . ALA A 1 82 ? -2.043 -7.018 -2.651 1.00 97.81 82 ALA A O 1
ATOM 661 N N . ARG A 1 83 ? -3.798 -6.858 -4.032 1.00 97.69 83 ARG A N 1
ATOM 662 C CA . ARG A 1 83 ? -4.796 -6.707 -2.974 1.00 97.69 83 ARG A CA 1
ATOM 663 C C . ARG A 1 83 ? -4.714 -7.807 -1.909 1.00 97.69 83 ARG A C 1
ATOM 665 O O . ARG A 1 83 ? -4.655 -7.447 -0.733 1.00 97.69 83 ARG A O 1
ATOM 672 N N . PRO A 1 84 ? -4.640 -9.120 -2.220 1.00 98.12 84 PRO A N 1
ATOM 673 C CA . PRO A 1 84 ? -4.514 -10.142 -1.177 1.00 98.12 84 PRO A CA 1
ATOM 674 C C . PRO A 1 84 ? -3.243 -9.980 -0.333 1.00 98.12 84 PRO A C 1
ATOM 676 O O . PRO A 1 84 ? -3.262 -10.211 0.875 1.00 98.12 84 PRO A O 1
ATOM 679 N N . TRP A 1 85 ? -2.146 -9.551 -0.958 1.00 98.50 85 TRP A N 1
ATOM 680 C CA . TRP A 1 85 ? -0.871 -9.326 -0.284 1.00 98.50 85 TRP A CA 1
ATOM 681 C C . TRP A 1 85 ? -0.926 -8.111 0.651 1.00 98.50 85 TRP A C 1
ATOM 683 O O . TRP A 1 85 ? -0.554 -8.234 1.819 1.00 98.50 85 TRP A O 1
ATOM 693 N N . LEU A 1 86 ? -1.480 -6.983 0.191 1.00 98.50 86 LEU A N 1
ATOM 694 C CA . LEU A 1 86 ? -1.683 -5.779 1.006 1.00 98.50 86 LEU A CA 1
ATOM 695 C C . LEU A 1 86 ? -2.583 -6.058 2.215 1.00 98.50 86 LEU A C 1
ATOM 697 O O . LEU A 1 86 ? -2.215 -5.752 3.346 1.00 98.50 86 LEU A O 1
ATOM 701 N N . PHE A 1 87 ? -3.725 -6.717 2.009 1.00 98.19 87 PHE A N 1
ATOM 702 C CA . PHE A 1 87 ? -4.637 -7.060 3.105 1.00 98.19 87 PHE A CA 1
ATOM 703 C C . PHE A 1 87 ? -4.034 -8.089 4.070 1.00 98.19 87 PHE A C 1
ATOM 705 O O . PHE A 1 87 ? -4.324 -8.050 5.268 1.00 98.19 87 PHE A O 1
ATOM 712 N N . GLY A 1 88 ? -3.171 -8.985 3.583 1.00 98.06 88 GLY A N 1
ATOM 713 C CA . GLY A 1 88 ? -2.382 -9.876 4.429 1.00 98.06 88 GLY A CA 1
ATOM 714 C C . GLY A 1 88 ? -1.426 -9.103 5.340 1.00 98.06 88 GLY A C 1
ATOM 715 O O . GLY A 1 88 ? -1.375 -9.370 6.540 1.00 98.06 88 GLY A O 1
ATOM 716 N N . ILE A 1 89 ? -0.724 -8.100 4.803 1.00 98.31 89 ILE A N 1
ATOM 717 C CA . ILE A 1 89 ? 0.126 -7.196 5.593 1.00 98.31 89 ILE A CA 1
ATOM 718 C C . ILE A 1 89 ? -0.713 -6.467 6.645 1.00 98.31 89 ILE A C 1
ATOM 720 O O . ILE A 1 89 ? -0.402 -6.577 7.829 1.00 98.31 89 ILE A O 1
ATOM 724 N N . THR A 1 90 ? -1.806 -5.807 6.250 1.00 97.94 90 THR A N 1
ATOM 725 C CA . THR A 1 90 ? -2.668 -5.076 7.193 1.00 97.94 90 THR A CA 1
ATOM 726 C C . THR A 1 90 ? -3.204 -5.989 8.293 1.00 97.94 90 THR A C 1
ATOM 728 O O . THR A 1 90 ? -3.181 -5.624 9.460 1.00 97.94 90 THR A O 1
ATOM 731 N N . THR A 1 91 ? -3.641 -7.206 7.960 1.00 97.25 91 THR A N 1
ATOM 732 C CA . THR A 1 91 ? -4.158 -8.169 8.952 1.00 97.25 91 THR A CA 1
ATOM 733 C C . THR A 1 91 ? -3.091 -8.597 9.955 1.00 97.25 91 THR A C 1
ATOM 735 O O . THR A 1 91 ? -3.378 -8.697 11.148 1.00 97.25 91 THR A O 1
ATOM 738 N N . ASN A 1 92 ? -1.858 -8.808 9.492 1.00 97.06 92 ASN A N 1
ATOM 739 C CA . ASN A 1 92 ? -0.738 -9.110 10.377 1.00 97.06 92 ASN A CA 1
ATOM 740 C C . ASN A 1 92 ? -0.412 -7.934 11.301 1.00 97.06 92 ASN A C 1
ATOM 742 O O . ASN A 1 92 ? -0.074 -8.171 12.453 1.00 97.06 92 ASN A O 1
ATOM 746 N N . LEU A 1 93 ? -0.518 -6.692 10.818 1.00 95.88 93 LEU A N 1
ATOM 747 C CA . LEU A 1 93 ? -0.293 -5.498 11.636 1.00 95.88 93 LEU A CA 1
ATOM 748 C C . LEU A 1 93 ? -1.392 -5.305 12.692 1.00 95.88 93 LEU A C 1
ATOM 750 O O . LEU A 1 93 ? -1.070 -5.013 13.832 1.00 95.88 93 LEU A O 1
ATOM 754 N N . VAL A 1 94 ? -2.663 -5.561 12.354 1.00 93.50 94 VAL A N 1
ATOM 755 C CA . VAL A 1 94 ? -3.785 -5.530 13.322 1.00 93.50 94 VAL A CA 1
ATOM 756 C C . VAL A 1 94 ? -3.621 -6.556 14.447 1.00 93.50 94 VAL A C 1
ATOM 758 O O . VAL A 1 94 ? -4.134 -6.351 15.539 1.00 93.50 94 VAL A O 1
ATOM 761 N N . SER A 1 95 ? -2.976 -7.689 14.164 1.00 90.00 95 SER A N 1
ATOM 762 C CA . SER A 1 95 ? -2.889 -8.821 15.098 1.00 90.00 95 SER A CA 1
ATOM 763 C C . SER A 1 95 ? -1.678 -8.759 16.038 1.00 90.00 95 SER A C 1
ATOM 765 O O . SER A 1 95 ? -1.478 -9.698 16.808 1.00 90.00 95 SER A O 1
ATOM 767 N N . ARG A 1 96 ? -0.838 -7.726 15.920 1.00 85.00 96 ARG A N 1
ATOM 768 C CA . ARG A 1 96 ? 0.326 -7.489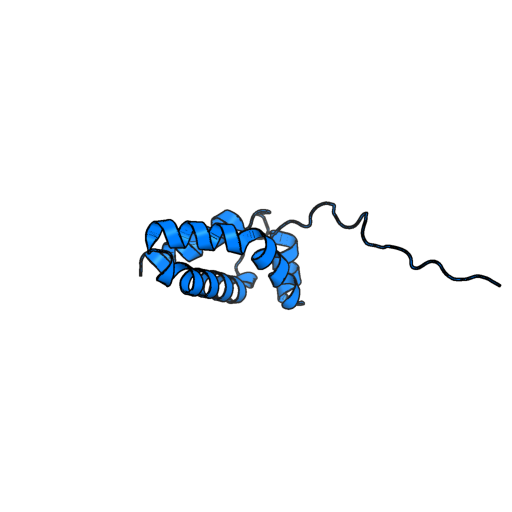 16.786 1.00 85.00 96 ARG A CA 1
ATOM 769 C C . ARG A 1 96 ? -0.083 -6.760 18.055 1.00 85.00 96 ARG A C 1
ATOM 771 O O . ARG A 1 96 ? 0.548 -7.065 19.089 1.00 85.00 96 ARG A O 1
#

Radius of gyration: 16.79 Å; Cα contacts (8 Å, |Δi|>4): 78; chains: 1; bounding box: 28×41×58 Å

Sequence (96 aa):
MTVEPPGVRTRDADREETDAQVIERSRDEPELFAALFDRYADAVHRYAARRLGPEAAEDLMAETFTTAFQRRHSYDLSRGDARPWLFGITTNLVSR

Foldseek 3Di:
DDDDDPPDPPDPVPPPQFPLNLLVVCVVVVVSLVVVCVVPLVVQLVVQCVQPNNVCSNVLSVVLSVVCSVCSVVDDSVDRHCVVVSVVSSVVVSVD

Solvent-accessible surface area (backbone atoms only — not comparable to full-atom values): 5715 Å² total; per-residue (Å²): 135,79,83,79,76,86,74,79,73,82,81,76,70,75,67,71,75,37,46,24,56,39,40,58,50,21,74,83,43,60,74,50,43,50,59,56,46,77,75,36,46,70,61,46,25,58,51,36,25,74,74,68,34,68,85,52,8,60,60,49,36,54,50,33,53,52,51,46,62,75,44,40,89,74,58,66,66,89,42,51,66,50,62,69,57,53,54,50,48,40,52,56,62,74,73,108

pLDDT: mean 89.51, std 17.6, range [40.03, 98.75]

Mean predicted aligned error: 7.3 Å

Secondary structure (DSSP, 8-state):
--PPP-----SSS-S---HHHHHHHTTT-GGGGHHHHHHHHHHHHHHHHHHH-STTHHHHHHHHHHHHHHHGGGS-TT-S--HHHHHHHHHHHHT-